Protein AF-A0A2E3XW27-F1 (afdb_monomer)

Mean predicted aligned error: 10.96 Å

pLDDT: mean 70.07, std 12.52, range [36.12, 87.12]

Radius of gyration: 18.34 Å; Cα contacts (8 Å, |Δi|>4): 8; chains: 1; bounding box: 38×29×50 Å

Solvent-accessible surface area (backbone atoms only — not comparable to full-atom values): 4544 Å² total; per-residue (Å²): 140,78,96,78,59,80,79,57,52,58,60,56,51,48,54,48,50,55,49,50,54,50,50,50,51,52,51,50,50,53,51,50,60,67,48,50,85,81,49,61,70,70,61,54,52,51,52,51,51,50,51,52,52,51,53,50,50,51,53,51,48,51,52,54,51,51,48,54,50,56,63,69,70,51,76,89,12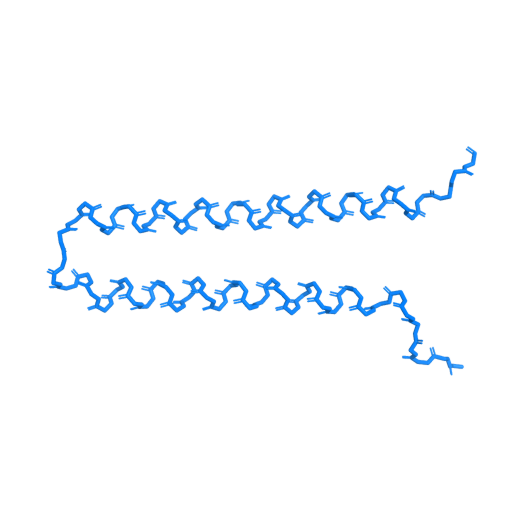3

Sequence (77 aa):
MNFINKNNWFYRLQQLVILVLHLILLKWMHYALTETGQQTTGIVLAHFAGMSVYGALLIRGCAAWAKYHYEKDIPST

Structure (mmCIF, N/CA/C/O backbone):
data_AF-A0A2E3XW27-F1
#
_entry.id   AF-A0A2E3XW27-F1
#
loop_
_atom_site.group_PDB
_atom_site.id
_atom_site.type_symbol
_atom_site.label_atom_id
_atom_site.label_alt_id
_atom_site.label_comp_id
_atom_site.label_asym_id
_atom_site.label_entity_id
_atom_site.label_seq_id
_atom_site.pdbx_PDB_ins_code
_atom_site.Cartn_x
_atom_site.Cartn_y
_atom_site.Cartn_z
_atom_site.occupancy
_atom_site.B_iso_or_equiv
_atom_site.auth_seq_id
_atom_site.auth_comp_id
_atom_site.auth_asym_id
_atom_site.auth_atom_id
_atom_site.pdbx_PDB_model_num
ATOM 1 N N . MET A 1 1 ? -18.509 -18.718 31.157 1.00 38.53 1 MET A N 1
ATOM 2 C CA . MET A 1 1 ? -17.670 -18.615 29.943 1.00 38.53 1 MET A CA 1
ATOM 3 C C . MET A 1 1 ? -18.544 -18.742 28.699 1.00 38.53 1 MET A C 1
ATOM 5 O O . MET A 1 1 ? -19.058 -19.822 28.457 1.00 38.53 1 MET A O 1
ATOM 9 N N . ASN A 1 2 ? -18.727 -17.663 27.931 1.00 36.12 2 ASN A N 1
ATOM 10 C CA . ASN A 1 2 ? -19.384 -17.684 26.617 1.00 36.12 2 ASN A CA 1
ATOM 11 C C . ASN A 1 2 ? -18.310 -17.340 25.570 1.00 36.12 2 ASN A C 1
ATOM 13 O O . ASN A 1 2 ? -17.883 -16.193 25.478 1.00 36.12 2 ASN A O 1
ATOM 17 N N . PHE A 1 3 ? -17.782 -18.348 24.872 1.00 50.75 3 PHE A N 1
ATOM 18 C CA . PHE A 1 3 ? -16.520 -18.250 24.116 1.00 50.75 3 PHE A CA 1
ATOM 19 C C . PHE A 1 3 ? -16.672 -17.686 22.690 1.00 50.75 3 PHE A C 1
ATOM 21 O O . PHE A 1 3 ? -15.709 -17.657 21.929 1.00 50.75 3 PHE A O 1
ATOM 28 N N . ILE A 1 4 ? -17.868 -17.226 22.309 1.00 50.16 4 ILE A N 1
ATOM 29 C CA . ILE A 1 4 ? -18.140 -16.653 20.986 1.00 50.16 4 ILE A CA 1
ATOM 30 C C . ILE A 1 4 ? -19.019 -15.415 21.178 1.00 50.16 4 ILE A C 1
ATOM 32 O O . ILE A 1 4 ? -20.240 -15.457 21.064 1.00 50.16 4 ILE A O 1
ATOM 36 N N . ASN A 1 5 ? -18.386 -14.292 21.515 1.00 49.28 5 ASN A N 1
ATOM 37 C CA . ASN A 1 5 ? -19.028 -12.987 21.427 1.00 49.28 5 ASN A CA 1
ATOM 3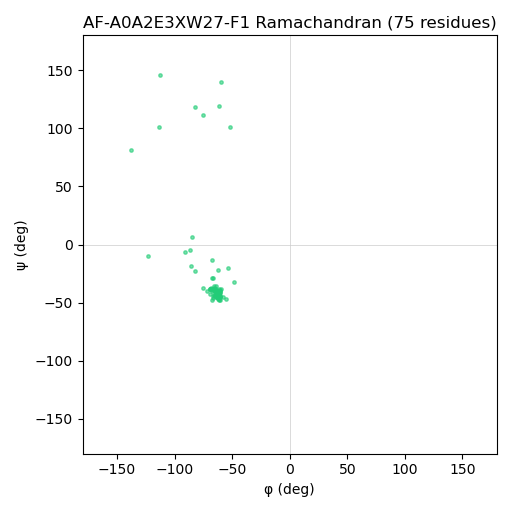8 C C . ASN A 1 5 ? -18.927 -12.504 19.968 1.00 49.28 5 ASN A C 1
ATOM 40 O O . ASN A 1 5 ? -17.826 -12.344 19.435 1.00 49.28 5 ASN A O 1
ATOM 44 N N . LYS A 1 6 ? -20.082 -12.298 19.322 1.00 51.66 6 LYS A N 1
ATOM 45 C CA . LYS A 1 6 ? -20.245 -11.866 17.918 1.00 51.66 6 LYS A CA 1
ATOM 46 C C . LYS A 1 6 ? -19.461 -10.580 17.592 1.00 51.66 6 LYS A C 1
ATOM 48 O O . LYS A 1 6 ? -19.122 -10.364 16.432 1.00 51.66 6 LYS A O 1
ATOM 53 N N . ASN A 1 7 ? -19.096 -9.795 18.610 1.00 56.31 7 ASN A N 1
ATOM 54 C CA . ASN A 1 7 ? -18.304 -8.570 18.483 1.00 56.31 7 ASN A CA 1
ATOM 55 C C . ASN A 1 7 ? -16.849 -8.803 18.023 1.00 56.31 7 ASN A C 1
ATOM 57 O O . ASN A 1 7 ? -16.281 -7.964 17.333 1.00 56.31 7 ASN A O 1
ATOM 61 N N . ASN A 1 8 ? -16.243 -9.960 18.326 1.00 53.78 8 ASN A N 1
ATOM 62 C CA . ASN A 1 8 ? -14.819 -10.208 18.031 1.00 53.78 8 ASN A CA 1
ATOM 63 C C . ASN A 1 8 ? -14.557 -10.855 16.660 1.00 53.78 8 ASN A C 1
ATOM 65 O O . ASN A 1 8 ? -13.404 -11.003 16.248 1.00 53.78 8 ASN A O 1
ATOM 69 N N . TRP A 1 9 ? -15.609 -11.251 15.936 1.00 59.06 9 TRP A N 1
ATOM 70 C CA . TRP A 1 9 ? -15.471 -11.870 14.613 1.00 59.06 9 TRP A CA 1
ATOM 71 C C . TRP A 1 9 ? -14.941 -10.863 13.587 1.00 59.06 9 TRP A C 1
ATOM 73 O O . TRP A 1 9 ? -14.058 -11.200 12.799 1.00 59.06 9 TRP A O 1
ATOM 83 N N . PHE A 1 10 ? -15.412 -9.613 13.639 1.00 63.34 10 PHE A N 1
ATOM 84 C CA . PHE A 1 10 ? -14.970 -8.552 12.731 1.00 63.34 10 PHE A CA 1
ATOM 85 C C . PHE A 1 10 ? -13.470 -8.265 12.850 1.00 63.34 10 PHE A C 1
ATOM 87 O O . PHE A 1 10 ? -12.801 -8.181 11.826 1.00 63.34 10 PHE A O 1
ATOM 94 N N . TYR A 1 11 ? -12.915 -8.243 14.065 1.00 64.88 11 TYR A N 1
ATOM 95 C CA . TYR A 1 11 ? -11.474 -8.065 14.280 1.00 64.88 11 TYR A CA 1
ATOM 96 C C . TYR A 1 11 ? -10.638 -9.199 13.670 1.00 64.88 11 TYR A C 1
ATOM 98 O O . TYR A 1 11 ? -9.627 -8.948 13.012 1.00 64.88 11 TYR A O 1
ATOM 106 N N . ARG A 1 12 ? -11.074 -10.458 13.824 1.00 65.62 12 ARG A N 1
ATOM 107 C CA . ARG A 1 12 ? -10.370 -11.617 13.241 1.00 65.62 12 ARG A CA 1
ATOM 108 C C . ARG A 1 12 ? -10.475 -11.635 11.717 1.00 65.62 12 ARG A C 1
ATOM 110 O O . ARG A 1 12 ? -9.499 -11.960 11.048 1.00 65.62 12 ARG A O 1
ATOM 117 N N . LEU A 1 13 ? -11.632 -11.260 11.170 1.00 74.38 13 LEU A N 1
ATOM 118 C CA . LEU A 1 13 ? -11.859 -11.176 9.726 1.00 74.38 13 LEU A CA 1
ATOM 119 C C . LEU A 1 13 ? -11.051 -10.026 9.109 1.00 74.38 13 LEU A C 1
ATOM 121 O O . LEU A 1 13 ? -10.460 -10.200 8.050 1.00 74.38 13 LEU A O 1
ATOM 125 N N . GLN A 1 14 ? -10.938 -8.894 9.805 1.00 68.38 14 GLN A N 1
ATOM 126 C CA . GLN A 1 14 ? -10.114 -7.759 9.395 1.00 68.38 14 GLN A CA 1
ATOM 127 C C . GLN A 1 14 ? -8.626 -8.125 9.356 1.00 68.38 14 GLN A C 1
ATOM 129 O O . GLN A 1 14 ? -7.953 -7.831 8.369 1.00 68.38 14 GLN A O 1
ATOM 134 N N . GLN A 1 15 ? -8.121 -8.826 10.375 1.00 76.88 15 GLN A N 1
ATOM 135 C CA . GLN A 1 15 ? -6.744 -9.327 10.379 1.00 76.88 15 GLN A CA 1
ATOM 136 C C . GLN A 1 15 ? -6.497 -10.300 9.216 1.00 76.88 15 GLN A C 1
ATOM 138 O O . GLN A 1 15 ? -5.456 -10.231 8.565 1.00 76.88 15 GLN A O 1
ATOM 143 N N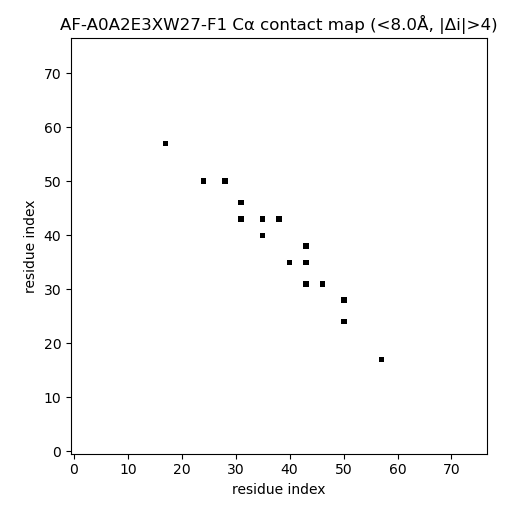 . LEU A 1 16 ? -7.480 -11.149 8.902 1.00 79.38 16 LEU A N 1
ATOM 144 C CA . LEU A 1 16 ? -7.441 -12.044 7.744 1.00 79.38 16 LEU A CA 1
ATOM 145 C C . LEU A 1 16 ? -7.418 -11.275 6.416 1.00 79.38 16 LEU A C 1
ATOM 147 O O . LEU A 1 16 ? -6.607 -11.586 5.551 1.00 79.38 16 LEU A O 1
ATOM 151 N N . VAL A 1 17 ? -8.254 -10.245 6.262 1.00 81.25 17 VAL A N 1
ATOM 152 C CA . VAL A 1 17 ? -8.302 -9.399 5.058 1.00 81.25 17 VAL A CA 1
ATOM 153 C C . VAL A 1 17 ? -6.979 -8.664 4.853 1.00 81.25 17 VAL A C 1
ATOM 155 O O . VAL A 1 17 ? -6.424 -8.711 3.758 1.00 81.25 17 VAL A O 1
ATOM 158 N N . ILE A 1 18 ? -6.423 -8.048 5.899 1.00 81.88 18 ILE A N 1
ATOM 159 C CA . ILE A 1 18 ? -5.125 -7.356 5.828 1.00 81.88 18 ILE A CA 1
ATOM 160 C C . ILE A 1 18 ? -4.010 -8.333 5.444 1.00 81.88 18 ILE A C 1
ATOM 162 O O . ILE A 1 18 ? -3.160 -7.995 4.618 1.00 81.88 18 ILE A O 1
ATOM 166 N N . LEU A 1 19 ? -4.028 -9.542 6.010 1.00 81.88 19 LEU A N 1
ATOM 167 C CA . LEU A 1 19 ? -3.058 -10.593 5.712 1.00 81.88 19 LEU A CA 1
ATOM 168 C C . LEU A 1 19 ? -3.173 -11.059 4.254 1.00 81.88 19 LEU A C 1
ATOM 170 O O . LEU A 1 19 ? -2.160 -11.169 3.567 1.00 81.88 19 LEU A O 1
ATOM 174 N N . VAL A 1 20 ? -4.390 -11.264 3.745 1.00 85.62 20 VAL A N 1
ATOM 175 C CA . VAL A 1 20 ? -4.626 -11.629 2.339 1.00 85.62 20 VAL A CA 1
ATOM 176 C C . VAL A 1 20 ? -4.154 -10.522 1.392 1.00 85.62 20 VAL A C 1
ATOM 178 O O . VAL A 1 20 ? -3.448 -10.820 0.429 1.00 85.62 20 VAL A O 1
ATOM 181 N N . LEU A 1 21 ? -4.467 -9.251 1.675 1.00 83.06 21 LEU A N 1
ATOM 182 C CA . LEU A 1 21 ? -3.977 -8.125 0.869 1.00 83.06 21 LEU A CA 1
ATOM 183 C C . LEU A 1 21 ? -2.440 -8.032 0.886 1.00 83.06 21 LEU A C 1
ATOM 185 O O . LEU A 1 21 ? -1.835 -7.768 -0.153 1.00 83.06 21 LEU A O 1
ATOM 189 N N . HIS A 1 22 ? -1.798 -8.306 2.027 1.00 81.31 22 HIS A N 1
ATOM 190 C CA . HIS A 1 22 ? -0.335 -8.374 2.111 1.00 81.31 22 HIS A CA 1
ATOM 191 C C . HIS A 1 22 ? 0.244 -9.514 1.265 1.00 81.31 22 HIS A C 1
ATOM 193 O O . HIS A 1 22 ? 1.221 -9.304 0.547 1.00 81.31 22 HIS A O 1
ATOM 199 N N . LEU A 1 23 ? -0.355 -10.708 1.304 1.00 83.94 23 LEU A N 1
ATOM 200 C CA . LEU A 1 23 ? 0.091 -11.843 0.489 1.00 83.94 23 LEU A CA 1
ATOM 201 C C . LEU A 1 23 ? -0.065 -11.577 -1.012 1.00 83.94 23 LEU A C 1
ATOM 203 O O . LEU A 1 23 ? 0.791 -11.984 -1.796 1.00 83.94 23 LEU A O 1
ATOM 207 N N . ILE A 1 24 ? -1.120 -10.866 -1.418 1.00 83.81 24 ILE A N 1
ATOM 208 C CA . ILE A 1 24 ? -1.288 -10.416 -2.804 1.00 83.81 24 ILE A CA 1
ATOM 209 C C . ILE A 1 24 ? -0.152 -9.469 -3.186 1.00 83.81 24 ILE A C 1
ATOM 211 O O . ILE A 1 24 ? 0.435 -9.647 -4.249 1.00 83.81 24 ILE A O 1
ATOM 215 N N . LEU A 1 25 ? 0.210 -8.525 -2.312 1.00 79.50 25 LEU A N 1
ATOM 216 C CA . LEU A 1 25 ? 1.325 -7.610 -2.556 1.00 79.50 25 LEU A CA 1
ATOM 217 C C . LEU A 1 25 ? 2.655 -8.359 -2.717 1.00 79.50 25 LEU A C 1
ATOM 219 O O . LEU A 1 25 ? 3.404 -8.086 -3.650 1.00 79.50 25 LEU A O 1
ATOM 223 N N . LEU A 1 26 ? 2.918 -9.346 -1.856 1.00 80.31 26 LEU A N 1
ATOM 224 C CA . LEU A 1 26 ? 4.088 -10.229 -1.941 1.00 80.31 26 LEU A CA 1
ATOM 225 C C . LEU A 1 26 ? 4.114 -11.021 -3.253 1.00 80.31 26 LEU A C 1
ATOM 227 O O . LEU A 1 26 ? 5.144 -11.066 -3.926 1.00 80.31 26 LEU A O 1
ATOM 231 N N . LYS A 1 27 ? 2.976 -11.599 -3.657 1.00 80.06 27 LYS A N 1
ATOM 232 C CA . LYS A 1 27 ? 2.846 -12.302 -4.941 1.00 80.06 27 LYS A CA 1
ATOM 233 C C . LYS A 1 27 ? 3.090 -11.355 -6.114 1.00 80.06 27 LYS A C 1
ATOM 235 O O . LYS A 1 27 ? 3.742 -11.733 -7.083 1.00 80.06 27 LYS A O 1
ATOM 240 N N . TRP A 1 28 ? 2.586 -10.129 -6.023 1.00 76.88 28 TRP A N 1
ATOM 241 C CA . TRP A 1 28 ? 2.734 -9.118 -7.063 1.00 76.88 28 TRP A CA 1
ATOM 242 C C . TRP A 1 28 ? 4.182 -8.641 -7.188 1.00 76.88 28 TRP A C 1
ATOM 244 O O . TRP A 1 28 ? 4.677 -8.496 -8.302 1.00 76.88 28 TRP A O 1
ATOM 254 N N . MET A 1 29 ? 4.894 -8.516 -6.065 1.00 75.44 29 MET A N 1
ATOM 255 C CA . MET A 1 29 ? 6.332 -8.246 -6.025 1.00 75.44 29 MET A CA 1
ATOM 256 C C . MET A 1 29 ? 7.133 -9.391 -6.659 1.00 75.44 29 MET A C 1
ATOM 258 O O . MET A 1 29 ? 8.002 -9.140 -7.484 1.00 75.44 29 MET A O 1
ATOM 262 N N . HIS A 1 30 ? 6.810 -10.647 -6.331 1.00 75.56 30 HIS A N 1
ATOM 263 C CA . HIS A 1 30 ? 7.481 -11.826 -6.891 1.00 75.56 30 HIS A CA 1
ATOM 264 C C . HIS A 1 30 ? 7.247 -11.965 -8.403 1.00 75.56 30 HIS A C 1
ATOM 266 O O . HIS A 1 30 ? 8.154 -12.334 -9.150 1.00 75.56 30 HIS A O 1
ATOM 272 N N . TYR A 1 31 ? 6.032 -11.651 -8.859 1.00 72.88 31 TYR A N 1
ATOM 273 C CA . TYR A 1 31 ? 5.672 -11.636 -10.274 1.00 72.88 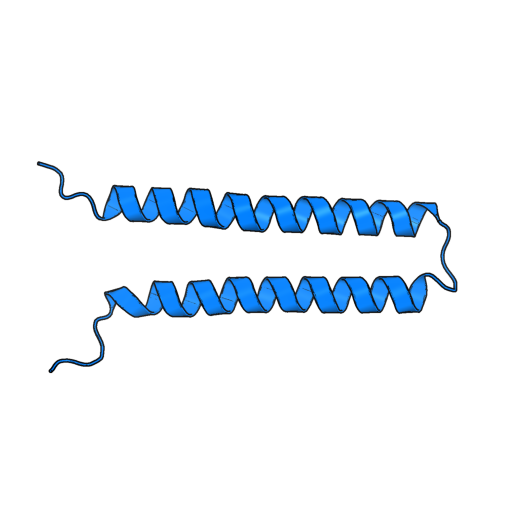31 TYR A CA 1
ATOM 274 C C . TYR A 1 31 ? 6.405 -10.519 -11.022 1.00 72.88 31 TYR A C 1
ATOM 276 O O . TYR A 1 31 ? 7.055 -10.787 -12.029 1.00 72.88 31 TYR A O 1
ATOM 284 N N . ALA A 1 32 ? 6.397 -9.301 -10.467 1.00 70.88 32 ALA A N 1
ATOM 285 C CA . ALA A 1 32 ? 7.169 -8.189 -11.002 1.00 70.88 32 ALA A CA 1
ATOM 286 C C . ALA A 1 32 ? 8.651 -8.570 -11.101 1.00 70.88 32 ALA A C 1
ATOM 288 O O . ALA A 1 32 ? 9.230 -8.414 -12.164 1.00 70.88 32 ALA A O 1
ATOM 289 N N . LEU A 1 33 ? 9.242 -9.162 -10.058 1.00 69.69 33 LEU A N 1
ATOM 290 C CA . LEU A 1 33 ? 10.654 -9.553 -10.056 1.00 69.69 33 LEU A CA 1
ATOM 291 C C . LEU A 1 33 ? 10.977 -10.661 -11.077 1.00 69.69 33 LEU A C 1
ATOM 293 O O . LEU A 1 33 ? 12.026 -10.623 -11.714 1.00 69.69 33 LEU A O 1
ATOM 297 N N . THR A 1 34 ? 10.061 -11.606 -11.290 1.00 68.00 34 THR A N 1
ATOM 298 C CA . THR A 1 34 ? 10.220 -12.677 -12.291 1.00 68.00 34 THR A CA 1
ATOM 299 C C . THR A 1 34 ? 10.158 -12.130 -13.722 1.00 68.00 34 THR A C 1
ATOM 301 O O . THR A 1 34 ? 10.939 -12.552 -14.571 1.00 68.00 34 THR A O 1
ATOM 304 N N . GLU A 1 35 ? 9.287 -11.153 -13.993 1.00 66.50 35 GLU A N 1
ATOM 305 C CA . GLU A 1 35 ? 9.188 -10.510 -15.313 1.00 66.50 35 GLU A CA 1
ATOM 306 C C . GLU A 1 35 ? 10.176 -9.346 -15.515 1.00 66.50 35 GLU A C 1
ATOM 308 O O . GLU A 1 35 ? 10.480 -8.991 -16.655 1.00 66.50 35 GLU A O 1
ATOM 313 N N . THR A 1 36 ? 10.741 -8.767 -14.447 1.00 57.28 36 THR A N 1
ATOM 314 C CA . THR A 1 36 ? 11.696 -7.641 -14.540 1.00 57.28 36 THR A CA 1
ATOM 315 C C . THR A 1 36 ? 12.982 -7.985 -15.288 1.00 57.28 36 THR A C 1
ATOM 317 O O . THR A 1 36 ? 13.608 -7.086 -15.839 1.00 57.28 36 THR A O 1
ATOM 320 N N . GLY A 1 37 ? 13.355 -9.266 -15.386 1.00 58.66 37 GLY A N 1
ATOM 321 C CA . GLY A 1 37 ? 14.474 -9.703 -16.230 1.00 58.66 37 GLY A CA 1
ATOM 322 C C . GLY A 1 37 ? 14.226 -9.540 -17.740 1.00 58.66 37 GLY A C 1
ATOM 323 O O . GLY A 1 37 ? 15.166 -9.644 -18.523 1.00 58.66 37 GLY A O 1
ATOM 324 N N . GLN A 1 38 ? 12.979 -9.286 -18.158 1.00 58.34 38 GLN A N 1
ATOM 325 C CA . GLN A 1 38 ? 12.550 -9.159 -19.561 1.00 58.34 38 GLN A CA 1
ATOM 326 C C . GLN A 1 38 ? 11.876 -7.808 -19.883 1.00 58.34 38 GLN A C 1
ATOM 328 O O . GLN A 1 38 ? 11.633 -7.520 -21.052 1.00 58.34 38 GLN A O 1
ATOM 333 N N . GLN A 1 39 ? 11.554 -6.982 -18.880 1.00 59.16 39 GLN A N 1
ATOM 334 C CA . GLN A 1 39 ? 10.706 -5.789 -19.027 1.00 59.16 39 GLN A CA 1
ATOM 335 C C . GLN A 1 39 ? 11.481 -4.476 -18.810 1.00 59.16 39 GLN A C 1
ATOM 337 O O . GLN A 1 39 ? 12.380 -4.379 -17.980 1.00 59.16 39 GLN A O 1
ATOM 342 N N . THR A 1 40 ? 11.094 -3.429 -19.545 1.00 66.81 40 THR A N 1
ATOM 343 C CA . THR A 1 40 ? 11.683 -2.079 -19.493 1.00 66.81 40 THR A CA 1
ATOM 344 C C . THR A 1 40 ? 11.581 -1.440 -18.101 1.00 66.81 40 THR A C 1
ATOM 346 O O . THR A 1 40 ? 10.525 -1.477 -17.467 1.00 66.81 40 THR A O 1
ATOM 349 N N . THR A 1 41 ? 12.637 -0.740 -17.669 1.00 66.69 41 THR A N 1
ATOM 350 C CA . THR A 1 41 ? 12.760 -0.052 -16.364 1.00 66.69 41 THR A CA 1
ATOM 351 C C . THR A 1 41 ? 11.554 0.825 -15.995 1.00 66.69 41 THR A C 1
ATOM 353 O O . THR A 1 41 ? 11.196 0.924 -14.824 1.00 66.69 41 THR A O 1
ATOM 356 N N . GLY A 1 42 ? 10.877 1.427 -16.980 1.00 72.19 42 GLY A N 1
ATOM 357 C CA . GLY A 1 42 ? 9.665 2.227 -16.767 1.00 72.19 42 GLY A CA 1
ATOM 358 C C . GLY A 1 42 ? 8.471 1.435 -16.213 1.00 72.19 42 GLY A C 1
ATOM 359 O O . GLY A 1 42 ? 7.768 1.938 -15.337 1.00 72.19 42 GLY A O 1
ATOM 360 N N . ILE A 1 43 ? 8.272 0.186 -16.652 1.00 73.50 43 ILE A N 1
ATOM 361 C CA . ILE A 1 43 ? 7.205 -0.697 -16.139 1.00 73.50 43 ILE A CA 1
ATOM 362 C C . ILE A 1 43 ? 7.484 -1.083 -14.681 1.00 73.50 43 ILE A C 1
ATOM 364 O O . ILE A 1 43 ? 6.577 -1.100 -13.850 1.00 73.50 43 ILE A O 1
ATOM 368 N N . VAL A 1 44 ? 8.755 -1.322 -14.352 1.00 73.75 44 VAL A N 1
ATOM 369 C CA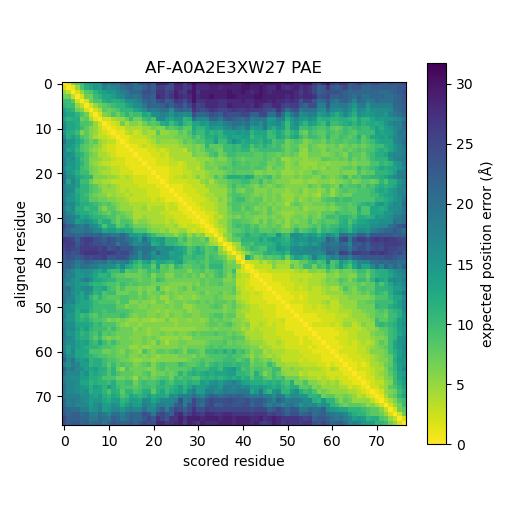 . VAL A 1 44 ? 9.193 -1.679 -12.996 1.00 73.75 44 VAL A CA 1
ATOM 370 C C . VAL A 1 44 ? 8.937 -0.529 -12.024 1.00 73.75 44 VAL A C 1
ATOM 372 O O . VAL A 1 44 ? 8.417 -0.740 -10.929 1.00 73.75 44 VAL A O 1
ATOM 375 N N . LEU A 1 45 ? 9.244 0.699 -12.446 1.00 75.69 45 LEU A N 1
ATOM 376 C CA . LEU A 1 45 ? 9.043 1.907 -11.646 1.00 75.69 45 LEU A CA 1
ATOM 377 C C . LEU A 1 45 ? 7.548 2.177 -11.399 1.00 75.69 45 LEU A C 1
ATOM 379 O O . LEU A 1 45 ? 7.161 2.516 -10.281 1.00 75.69 45 LEU A O 1
ATOM 383 N N . ALA A 1 46 ? 6.699 1.937 -12.404 1.00 78.94 46 ALA A N 1
ATOM 384 C CA . ALA A 1 46 ? 5.245 2.006 -12.260 1.00 78.94 46 ALA A CA 1
ATOM 385 C C . ALA A 1 46 ? 4.701 0.938 -11.290 1.00 78.94 46 ALA A C 1
ATOM 387 O O . ALA A 1 46 ? 3.888 1.258 -10.422 1.00 78.94 46 ALA A O 1
ATOM 388 N N . HIS A 1 47 ? 5.189 -0.305 -11.372 1.00 81.31 47 HIS A N 1
ATOM 389 C CA . HIS A 1 47 ? 4.853 -1.363 -10.411 1.00 81.31 47 HIS A CA 1
ATOM 390 C C . HIS A 1 47 ? 5.290 -1.004 -8.984 1.00 81.31 47 HIS A C 1
ATOM 392 O O . HIS A 1 47 ? 4.536 -1.214 -8.035 1.00 81.31 47 HIS A O 1
ATOM 398 N N . PHE A 1 48 ? 6.476 -0.417 -8.818 1.00 80.25 48 PHE A N 1
ATOM 399 C CA . PHE A 1 48 ? 6.987 0.007 -7.514 1.00 80.25 48 PHE A CA 1
ATOM 400 C C . PHE A 1 48 ? 6.154 1.141 -6.900 1.00 80.25 48 PHE A C 1
ATOM 402 O O . PHE A 1 48 ? 5.799 1.086 -5.721 1.00 80.25 48 PHE A O 1
ATOM 409 N N . ALA A 1 49 ? 5.775 2.134 -7.709 1.00 84.50 49 ALA A N 1
ATOM 410 C CA . ALA A 1 49 ? 4.868 3.202 -7.296 1.00 84.50 49 ALA A CA 1
ATOM 411 C C . ALA A 1 49 ? 3.466 2.665 -6.952 1.00 84.50 49 ALA A C 1
ATOM 413 O O . ALA A 1 49 ? 2.871 3.071 -5.955 1.00 84.50 49 ALA A O 1
ATOM 414 N N . GLY A 1 50 ? 2.953 1.705 -7.727 1.00 81.88 50 GLY A N 1
ATOM 415 C CA . GLY A 1 50 ? 1.690 1.029 -7.431 1.00 81.88 50 GLY A CA 1
ATOM 416 C C . GLY A 1 50 ? 1.728 0.277 -6.098 1.00 81.88 50 GLY A C 1
ATOM 417 O O . GLY A 1 50 ? 0.807 0.404 -5.292 1.00 81.88 50 GLY A O 1
ATOM 418 N N . MET A 1 51 ? 2.818 -0.445 -5.822 1.00 81.12 51 MET A N 1
ATOM 419 C CA . MET A 1 51 ? 3.004 -1.168 -4.559 1.00 81.12 51 MET A CA 1
ATOM 420 C C . MET A 1 51 ? 3.115 -0.227 -3.352 1.00 81.12 51 MET A C 1
ATOM 422 O O . MET A 1 51 ? 2.518 -0.509 -2.310 1.00 81.12 51 MET A O 1
ATOM 426 N N . SER A 1 52 ? 3.815 0.906 -3.480 1.00 82.38 52 SER A N 1
ATOM 427 C CA . SER A 1 52 ? 3.949 1.878 -2.386 1.00 82.38 52 SER A CA 1
ATOM 428 C C . SER A 1 52 ? 2.629 2.593 -2.075 1.00 82.38 52 SER A C 1
ATOM 430 O O . SER A 1 52 ? 2.252 2.708 -0.905 1.00 82.38 52 SER A O 1
ATOM 432 N N . VAL A 1 53 ? 1.876 2.998 -3.104 1.00 87.12 53 VAL A N 1
ATOM 433 C CA . VAL A 1 53 ? 0.546 3.611 -2.949 1.00 87.12 53 VAL A CA 1
ATOM 434 C C . VAL A 1 53 ? -0.442 2.623 -2.336 1.00 87.12 53 VAL A C 1
ATOM 436 O O . VAL A 1 53 ? -1.189 2.986 -1.425 1.00 87.12 53 VAL A O 1
ATOM 439 N N . TYR A 1 54 ? -0.426 1.368 -2.784 1.00 83.69 54 TYR A N 1
ATOM 440 C CA . TYR A 1 54 ? -1.296 0.331 -2.239 1.00 83.69 54 TYR A CA 1
ATOM 441 C C . TYR A 1 54 ? -0.998 0.076 -0.756 1.00 83.69 54 TYR A C 1
ATOM 443 O O . TYR A 1 54 ? -1.919 0.087 0.061 1.00 83.69 54 TYR A O 1
ATOM 451 N N . GLY A 1 55 ? 0.281 -0.040 -0.381 1.00 81.06 55 GLY A N 1
ATOM 452 C CA . GLY A 1 55 ? 0.695 -0.146 1.022 1.00 81.06 55 GLY A CA 1
ATOM 453 C C . GLY A 1 55 ? 0.231 1.043 1.875 1.00 81.06 55 GLY A C 1
ATOM 454 O O . GLY A 1 55 ? -0.333 0.851 2.954 1.00 81.06 55 GLY A O 1
ATOM 455 N N . ALA A 1 56 ? 0.384 2.274 1.378 1.00 83.31 56 ALA A N 1
ATOM 456 C CA . ALA A 1 56 ? -0.057 3.479 2.083 1.00 83.31 56 ALA A CA 1
ATOM 457 C C . A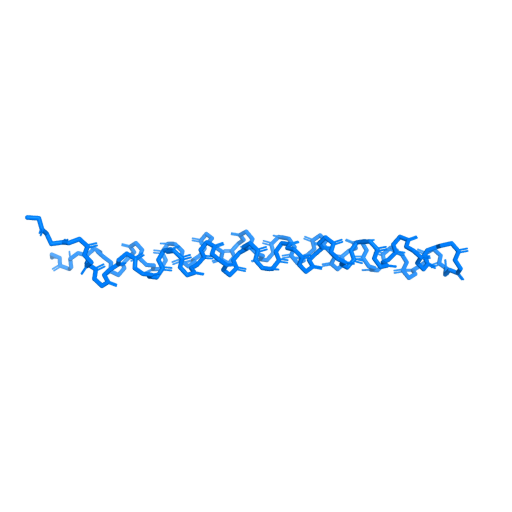LA A 1 56 ? -1.586 3.538 2.266 1.00 83.31 56 ALA A C 1
ATOM 459 O O . ALA A 1 56 ? -2.072 3.889 3.347 1.00 83.31 56 ALA A O 1
ATOM 460 N N . LEU A 1 57 ? -2.352 3.161 1.238 1.00 82.06 57 LEU A N 1
ATOM 461 C CA . LEU A 1 57 ? -3.815 3.095 1.300 1.00 82.06 57 LEU A CA 1
ATOM 462 C C . LEU A 1 57 ? -4.304 2.019 2.269 1.00 82.06 57 LEU A C 1
ATOM 464 O O . LEU A 1 57 ? -5.272 2.256 2.988 1.00 82.06 57 LEU A O 1
ATOM 468 N N . LEU A 1 58 ? -3.624 0.876 2.342 1.00 82.31 58 LEU A N 1
ATOM 469 C CA . LEU A 1 58 ? -3.916 -0.184 3.309 1.00 82.31 58 LEU A CA 1
ATOM 470 C C . LEU A 1 58 ? -3.770 0.290 4.756 1.00 82.31 58 LEU A C 1
ATOM 472 O O . LEU A 1 58 ? -4.669 0.071 5.571 1.00 82.31 58 LEU A O 1
ATOM 476 N N . ILE A 1 59 ? -2.662 0.965 5.070 1.00 81.31 59 ILE A N 1
ATOM 477 C CA . ILE A 1 59 ? -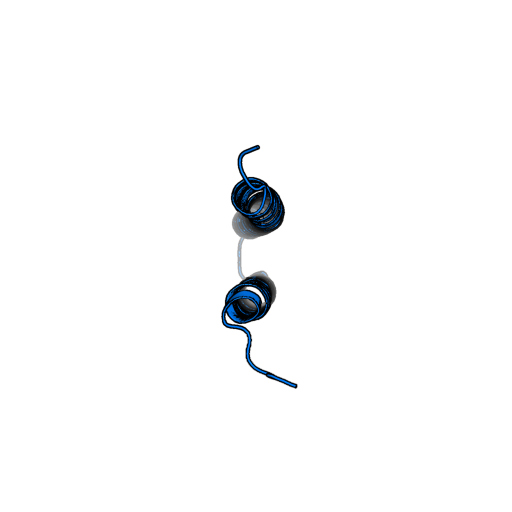2.397 1.484 6.419 1.00 81.31 59 ILE A CA 1
ATOM 478 C C . ILE A 1 59 ? -3.404 2.585 6.765 1.00 81.31 59 ILE A C 1
ATOM 480 O O . ILE A 1 59 ? -4.016 2.559 7.835 1.00 81.31 59 ILE A O 1
ATOM 484 N N . ARG A 1 60 ? -3.635 3.526 5.841 1.00 82.81 60 ARG A N 1
ATOM 485 C CA . ARG A 1 60 ? -4.595 4.619 6.038 1.00 82.81 60 ARG A CA 1
ATOM 486 C C . ARG A 1 60 ? -6.031 4.110 6.157 1.00 82.81 60 ARG A C 1
ATOM 488 O O . ARG A 1 60 ? -6.777 4.609 6.995 1.00 82.81 60 ARG A O 1
ATOM 495 N N . GLY A 1 61 ? -6.400 3.111 5.361 1.00 80.31 61 GLY A N 1
ATOM 496 C CA . GLY A 1 61 ? -7.687 2.429 5.428 1.00 80.31 61 GLY A CA 1
ATOM 497 C C . GLY A 1 61 ? -7.886 1.746 6.777 1.00 80.31 61 GLY A C 1
ATOM 498 O O . GLY A 1 61 ? -8.908 1.971 7.416 1.00 80.31 61 GLY A O 1
ATOM 499 N N . CYS A 1 62 ? -6.887 1.007 7.272 1.00 76.50 62 CYS A N 1
ATOM 500 C CA . CYS A 1 62 ? -6.948 0.404 8.607 1.00 76.50 62 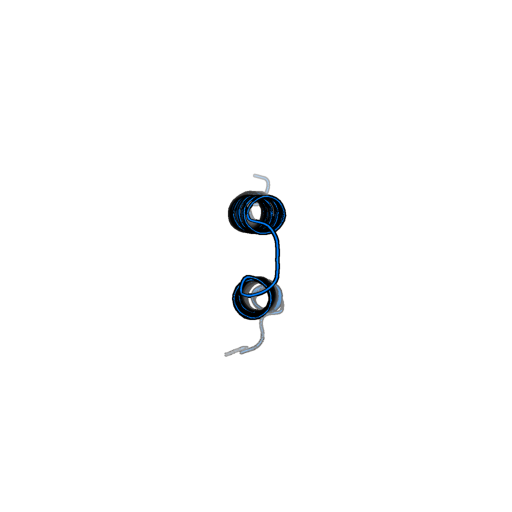CYS A CA 1
ATOM 501 C C . CYS A 1 62 ? -7.098 1.449 9.714 1.00 76.50 62 CYS A C 1
ATOM 503 O O . CYS A 1 62 ? -7.935 1.273 10.596 1.00 76.50 62 CYS A O 1
ATOM 505 N N . ALA A 1 63 ? -6.337 2.544 9.658 1.00 76.12 63 ALA A N 1
ATOM 506 C CA . ALA A 1 63 ? -6.398 3.603 10.663 1.00 76.12 63 ALA A CA 1
ATOM 507 C C . ALA A 1 63 ? -7.748 4.344 10.654 1.00 76.12 63 ALA A C 1
ATOM 509 O O . ALA A 1 63 ? -8.341 4.564 11.709 1.00 76.12 63 ALA A O 1
ATOM 510 N N . ALA A 1 64 ? -8.266 4.694 9.472 1.00 77.75 64 ALA A N 1
ATOM 511 C CA . ALA A 1 64 ? -9.559 5.364 9.331 1.00 77.75 64 ALA A CA 1
ATOM 512 C C . ALA A 1 64 ? -10.727 4.461 9.753 1.00 77.75 64 ALA A C 1
ATOM 514 O O . ALA A 1 64 ? -11.666 4.926 10.394 1.00 77.75 64 ALA A O 1
ATOM 515 N N . TRP A 1 65 ? -10.657 3.168 9.436 1.00 70.06 65 TRP A N 1
ATOM 516 C CA . TRP A 1 65 ? -11.704 2.207 9.778 1.00 70.06 65 TRP A CA 1
ATOM 517 C C . TRP A 1 65 ? -11.678 1.830 11.264 1.00 70.06 65 TRP A C 1
ATOM 519 O O . TRP A 1 65 ? -12.732 1.734 11.888 1.00 70.06 65 TRP A O 1
ATOM 529 N N . ALA A 1 66 ? -10.486 1.711 11.863 1.00 70.19 66 ALA A N 1
ATOM 530 C CA . ALA A 1 66 ? -10.330 1.562 13.309 1.00 70.19 66 ALA A CA 1
ATOM 531 C C . ALA A 1 66 ? -10.891 2.778 14.056 1.00 70.19 66 ALA A C 1
ATOM 533 O O . ALA A 1 66 ? -11.626 2.600 15.021 1.00 70.19 66 ALA A O 1
ATOM 534 N N . LYS A 1 67 ? -10.614 3.998 13.575 1.00 68.81 67 LYS A N 1
ATOM 535 C CA . LYS A 1 67 ? -11.184 5.231 14.132 1.00 68.81 67 LYS A CA 1
ATOM 536 C C . LYS A 1 67 ? -12.716 5.255 14.020 1.00 68.81 67 LYS A C 1
ATOM 538 O O . LYS A 1 67 ? -13.382 5.491 15.020 1.00 68.81 67 LYS A O 1
ATOM 543 N N . TYR A 1 68 ? -13.263 4.928 12.847 1.00 69.25 68 TYR A N 1
ATOM 544 C CA . TYR A 1 68 ? -14.712 4.870 12.623 1.00 69.25 68 TYR A CA 1
ATOM 545 C C . TYR A 1 68 ? -15.412 3.854 13.540 1.00 69.25 68 TYR A C 1
ATOM 547 O O . TYR A 1 68 ? -16.502 4.121 14.036 1.00 69.25 68 TYR A O 1
ATOM 555 N N . HIS A 1 69 ? -14.790 2.701 13.797 1.00 65.38 69 HIS A N 1
ATOM 556 C CA . HIS A 1 69 ? -15.335 1.711 14.726 1.00 65.38 69 HIS A CA 1
ATOM 557 C C . HIS A 1 69 ? -15.219 2.172 16.184 1.00 65.38 69 HIS A C 1
ATOM 559 O O . HIS A 1 69 ? -16.170 2.016 16.943 1.00 65.38 69 HIS A O 1
ATOM 565 N N . TYR A 1 70 ? -14.097 2.800 16.558 1.00 63.19 70 TYR A N 1
ATOM 566 C CA . TYR A 1 70 ? -13.902 3.362 17.896 1.00 63.19 70 TYR A CA 1
ATOM 567 C C . TYR A 1 70 ? -14.939 4.444 18.213 1.00 63.19 70 TYR A C 1
ATOM 569 O O . TYR A 1 70 ? -15.452 4.461 19.322 1.00 63.19 70 TYR A O 1
ATOM 577 N N . GLU A 1 71 ? -15.287 5.297 17.240 1.00 6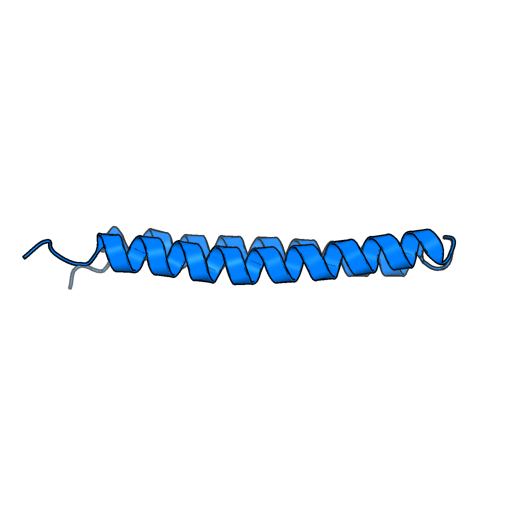0.34 71 GLU A N 1
ATOM 578 C CA . GLU A 1 71 ? -16.345 6.316 17.357 1.00 60.34 71 GLU A CA 1
ATOM 579 C C . GLU A 1 71 ? -17.752 5.708 17.476 1.00 60.34 71 GLU A C 1
ATOM 581 O O . GLU A 1 71 ? -18.627 6.293 18.109 1.00 60.34 71 GLU A O 1
ATOM 586 N N . LYS A 1 72 ? -17.970 4.519 16.906 1.00 56.28 72 LYS A N 1
ATOM 587 C CA . LYS A 1 72 ? -19.253 3.805 16.952 1.00 56.28 72 LYS A CA 1
ATOM 588 C C . LYS A 1 72 ? -19.461 3.018 18.254 1.00 56.28 72 LYS A C 1
ATOM 590 O O . LYS A 1 72 ? -20.603 2.747 18.614 1.00 56.28 72 LYS A O 1
ATOM 595 N N . ASP A 1 73 ? -18.371 2.677 18.942 1.00 57.25 73 ASP A N 1
ATOM 596 C CA . ASP A 1 73 ? -18.354 2.069 20.279 1.00 57.25 73 ASP A CA 1
ATOM 597 C C . ASP A 1 73 ? -18.398 3.109 21.418 1.00 57.25 73 ASP A C 1
ATOM 599 O O . ASP A 1 73 ? -18.506 2.719 22.579 1.00 57.25 73 ASP A O 1
ATOM 603 N N . ILE A 1 74 ? -18.345 4.420 21.130 1.00 56.09 74 ILE A N 1
ATOM 604 C CA . ILE A 1 74 ? -18.562 5.456 22.152 1.00 56.09 74 ILE A CA 1
ATOM 605 C C . ILE A 1 74 ? -20.071 5.511 22.430 1.00 56.09 74 ILE A C 1
ATOM 607 O O . ILE A 1 74 ? -20.828 5.932 21.551 1.00 56.09 74 ILE A O 1
ATOM 611 N N . PRO A 1 75 ? -20.552 5.095 23.616 1.00 48.50 75 PRO A N 1
ATOM 612 C CA . PRO A 1 75 ? -21.940 5.314 23.982 1.00 48.50 75 PRO A CA 1
ATOM 613 C C . PRO A 1 75 ? -22.172 6.824 24.000 1.00 48.50 75 PRO A C 1
ATOM 615 O O . PRO A 1 75 ? -21.516 7.548 24.749 1.00 48.50 75 PRO A O 1
ATOM 618 N N . SER A 1 76 ? -23.083 7.294 23.148 1.00 46.91 76 SER A N 1
ATOM 619 C CA . SER A 1 76 ? -23.630 8.645 23.212 1.00 46.91 76 SER A CA 1
ATOM 620 C C . SER A 1 76 ? -24.130 8.888 24.637 1.00 46.91 76 SER A C 1
ATOM 622 O O . SER A 1 76 ? -25.174 8.355 25.019 1.00 46.91 76 SER A O 1
ATOM 624 N N . THR A 1 77 ? -23.331 9.610 25.421 1.00 39.62 77 THR A N 1
ATOM 625 C CA . THR A 1 77 ? -23.730 10.195 26.702 1.00 39.62 77 THR A CA 1
ATOM 626 C C . THR A 1 77 ? -24.252 11.591 26.425 1.00 39.62 77 THR A C 1
ATOM 628 O O . THR A 1 77 ? -23.602 12.291 25.614 1.00 39.62 77 THR A O 1
#

Nearest PDB structures (foldseek):
  8akt-assembly1_0  TM=7.422E-01  e=6.663E+00  Synechocystis sp. PCC 6803
  8qbv-assembly1_A  TM=7.346E-01  e=8.749E+00  Nostoc punctiforme

Secondary structure (DSSP, 8-state):
-----GGGHHHHHHHHHHHHHHHHHHHHHHHHHHHHTTS-HHHHHHHHHHHHHHHHHHHHHHHHHHHHHHHHSS---

Foldseek 3Di:
DPPDDVVCPVVVVLVVVLVVLVVVLVVLVVVLVVCVVPDDPVVSVVSVVVSVVSVVCSVVVVVVVVVVVVVVPPPPD